Protein AF-A0A4Q7Y9Q1-F1 (afdb_monomer)

Structure (mmCIF, N/CA/C/O backbone):
data_AF-A0A4Q7Y9Q1-F1
#
_entry.id   AF-A0A4Q7Y9Q1-F1
#
loop_
_atom_site.group_PDB
_atom_site.id
_atom_site.type_symbol
_atom_site.label_atom_id
_atom_site.label_alt_id
_atom_site.label_comp_id
_atom_site.label_asym_id
_atom_site.label_entity_id
_atom_site.label_seq_id
_atom_site.pdbx_PDB_ins_code
_atom_site.Cartn_x
_atom_site.Cartn_y
_atom_site.Cartn_z
_atom_site.occupancy
_atom_site.B_iso_or_equiv
_atom_site.auth_seq_id
_atom_site.auth_comp_id
_atom_site.auth_asym_id
_atom_site.auth_atom_id
_atom_site.pdbx_PDB_model_num
ATOM 1 N N . MET A 1 1 ? 0.398 -12.067 5.851 1.00 51.22 1 MET A N 1
ATOM 2 C CA . MET A 1 1 ? 1.785 -11.599 6.058 1.00 51.22 1 MET A CA 1
ATOM 3 C C . MET A 1 1 ? 2.634 -11.773 4.803 1.00 51.22 1 MET A C 1
ATOM 5 O O . MET A 1 1 ? 2.994 -10.761 4.221 1.00 51.22 1 MET A O 1
ATOM 9 N N . GLY A 1 2 ? 2.863 -13.001 4.312 1.00 44.62 2 GLY A N 1
ATOM 10 C CA . GLY A 1 2 ? 3.734 -13.245 3.144 1.00 44.62 2 GLY A CA 1
ATOM 11 C C . GLY A 1 2 ? 3.391 -12.438 1.882 1.00 44.62 2 GLY A C 1
ATOM 12 O O . GLY A 1 2 ? 4.274 -11.833 1.290 1.00 44.62 2 GLY A O 1
ATOM 13 N N . ALA A 1 3 ? 2.107 -12.324 1.525 1.00 54.50 3 ALA A N 1
ATOM 14 C CA . ALA A 1 3 ? 1.684 -11.548 0.353 1.00 54.50 3 ALA A CA 1
ATOM 15 C C . ALA A 1 3 ? 1.990 -10.038 0.459 1.00 54.50 3 ALA A C 1
ATOM 17 O O . ALA A 1 3 ? 2.322 -9.412 -0.540 1.00 54.50 3 ALA A O 1
ATOM 18 N N . ILE A 1 4 ? 1.923 -9.451 1.661 1.00 60.97 4 ILE A N 1
ATOM 19 C CA . ILE A 1 4 ? 2.200 -8.020 1.879 1.00 60.97 4 ILE A CA 1
ATOM 20 C C . ILE A 1 4 ? 3.709 -7.756 1.785 1.00 60.97 4 ILE A C 1
ATOM 22 O O . ILE A 1 4 ? 4.117 -6.819 1.105 1.00 60.97 4 ILE A O 1
ATOM 26 N N . ALA A 1 5 ? 4.532 -8.620 2.390 1.00 61.31 5 ALA A N 1
ATOM 27 C CA . ALA A 1 5 ? 5.992 -8.518 2.320 1.00 61.31 5 ALA A CA 1
ATOM 28 C C . ALA A 1 5 ? 6.514 -8.683 0.881 1.00 61.31 5 ALA A C 1
ATOM 30 O O . ALA A 1 5 ? 7.324 -7.882 0.425 1.00 61.31 5 ALA A O 1
ATOM 31 N N . LEU A 1 6 ? 5.990 -9.666 0.138 1.00 59.50 6 LEU A N 1
ATOM 32 C CA . LEU A 1 6 ? 6.334 -9.895 -1.273 1.00 59.50 6 LEU A CA 1
ATOM 33 C C . LEU A 1 6 ? 5.894 -8.744 -2.187 1.00 59.50 6 LEU A C 1
ATOM 35 O O . LEU A 1 6 ? 6.572 -8.430 -3.166 1.00 59.50 6 LEU A O 1
ATOM 39 N N . THR A 1 7 ? 4.784 -8.086 -1.855 1.00 64.81 7 THR A N 1
ATOM 40 C CA . THR A 1 7 ? 4.333 -6.896 -2.581 1.00 64.81 7 THR A CA 1
ATOM 41 C C . THR A 1 7 ? 5.253 -5.709 -2.302 1.00 64.81 7 THR A C 1
ATOM 43 O O . THR A 1 7 ? 5.753 -5.086 -3.230 1.00 64.81 7 THR A O 1
ATOM 46 N N . GLY A 1 8 ? 5.519 -5.388 -1.032 1.00 67.69 8 GLY A N 1
ATOM 47 C CA . GLY A 1 8 ? 6.407 -4.270 -0.696 1.00 67.69 8 GLY A CA 1
ATOM 48 C C . GLY A 1 8 ? 7.803 -4.443 -1.306 1.00 67.69 8 GLY A C 1
ATOM 49 O O . GLY A 1 8 ? 8.371 -3.500 -1.846 1.00 67.69 8 GLY A O 1
ATOM 50 N N . ALA A 1 9 ? 8.290 -5.683 -1.343 1.00 72.81 9 ALA A N 1
ATOM 51 C CA . ALA A 1 9 ? 9.521 -6.071 -2.017 1.00 72.81 9 ALA A CA 1
ATOM 52 C C . ALA A 1 9 ? 9.538 -5.739 -3.513 1.00 72.81 9 ALA A C 1
ATOM 54 O O . ALA A 1 9 ? 10.505 -5.163 -4.012 1.00 72.81 9 ALA A O 1
ATOM 55 N N . SER A 1 10 ? 8.463 -6.069 -4.231 1.00 68.38 10 SER A N 1
ATOM 56 C CA . SER A 1 10 ? 8.373 -5.792 -5.668 1.00 68.38 10 SER A CA 1
ATOM 57 C C . SER A 1 10 ? 8.350 -4.288 -5.956 1.00 68.38 10 SER A C 1
ATOM 59 O O . SER A 1 10 ? 8.985 -3.851 -6.911 1.00 68.38 10 SER A O 1
ATOM 61 N N . TYR A 1 11 ? 7.729 -3.48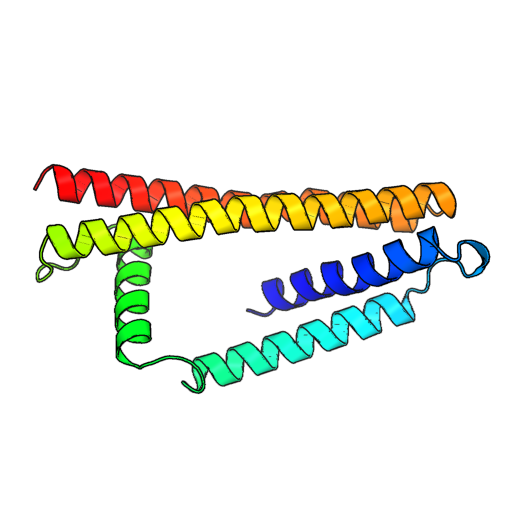4 -5.089 1.00 77.25 11 TYR A N 1
ATOM 62 C CA . TYR A 1 11 ? 7.770 -2.022 -5.188 1.00 77.25 11 TYR A CA 1
ATOM 63 C C . TYR A 1 11 ? 9.160 -1.431 -4.916 1.00 77.25 11 TYR A C 1
ATOM 65 O O . TYR A 1 11 ? 9.594 -0.550 -5.655 1.00 77.25 11 TYR A O 1
ATOM 73 N N . VAL A 1 12 ? 9.877 -1.913 -3.896 1.00 82.56 12 VAL A N 1
ATOM 74 C CA . VAL A 1 12 ? 11.217 -1.402 -3.546 1.00 82.56 12 VAL A CA 1
ATOM 75 C C . VAL A 1 12 ? 12.240 -1.720 -4.635 1.00 82.56 12 VAL A C 1
ATOM 77 O O . VAL A 1 12 ? 12.966 -0.824 -5.069 1.00 82.56 12 VAL A O 1
ATOM 80 N N . GLY A 1 13 ? 12.263 -2.968 -5.114 1.00 78.44 13 GLY A N 1
ATOM 81 C CA . GLY A 1 13 ? 13.159 -3.377 -6.196 1.00 78.44 13 GLY A CA 1
ATOM 82 C C . GLY A 1 13 ? 12.874 -2.626 -7.500 1.00 78.44 13 GLY A C 1
ATOM 83 O O . GLY A 1 13 ? 13.803 -2.132 -8.138 1.00 78.44 13 GLY A O 1
ATOM 84 N N . ALA A 1 14 ? 11.595 -2.480 -7.868 1.00 79.50 14 ALA A N 1
ATOM 85 C CA . ALA A 1 14 ? 11.198 -1.749 -9.071 1.00 79.50 14 ALA A CA 1
ATOM 86 C C . ALA A 1 14 ? 11.532 -0.253 -8.986 1.00 79.50 14 ALA A C 1
ATOM 88 O O . ALA A 1 14 ? 12.023 0.307 -9.959 1.00 79.50 14 ALA A O 1
ATOM 89 N N . TRP A 1 15 ? 11.328 0.387 -7.829 1.00 85.19 15 TRP A N 1
ATOM 90 C CA . TRP A 1 15 ? 11.656 1.801 -7.632 1.00 85.19 15 TRP A CA 1
ATOM 91 C C . TRP A 1 15 ? 13.145 2.091 -7.824 1.00 85.19 15 TRP A C 1
ATOM 93 O O . TRP A 1 15 ? 13.502 2.968 -8.608 1.00 85.19 15 TRP A O 1
ATOM 103 N N . GLN A 1 16 ? 14.020 1.351 -7.134 1.00 84.69 16 GLN A N 1
ATOM 104 C CA . GLN A 1 16 ? 15.465 1.584 -7.220 1.00 84.69 16 GLN A CA 1
ATOM 105 C C . GLN A 1 16 ? 15.985 1.385 -8.644 1.00 84.69 16 GLN A C 1
ATOM 107 O O . GLN A 1 16 ? 16.785 2.189 -9.125 1.00 84.69 16 GLN A O 1
ATOM 112 N N . GLN A 1 17 ? 15.492 0.356 -9.338 1.00 86.75 17 GLN A N 1
ATOM 113 C CA . GLN A 1 17 ? 15.891 0.105 -10.715 1.00 86.75 17 GLN A CA 1
ATOM 114 C C . GLN A 1 17 ? 15.301 1.131 -11.687 1.00 86.75 17 GLN A C 1
ATOM 116 O O . GLN A 1 17 ? 16.016 1.579 -12.575 1.00 86.75 17 GLN A O 1
ATOM 121 N N . ALA A 1 18 ? 14.051 1.567 -11.499 1.00 81.56 18 ALA A N 1
ATOM 122 C CA . ALA A 1 18 ? 13.453 2.621 -12.314 1.00 81.56 18 ALA A CA 1
ATOM 123 C C . ALA A 1 18 ? 14.232 3.936 -12.194 1.00 81.56 18 ALA A C 1
ATOM 125 O O . ALA A 1 18 ? 14.577 4.528 -13.211 1.00 81.56 18 ALA A O 1
ATOM 126 N N . VAL A 1 19 ? 14.581 4.360 -10.974 1.00 87.38 19 VAL A N 1
ATOM 127 C CA . VAL A 1 19 ? 15.414 5.555 -10.759 1.00 87.38 19 VAL A CA 1
ATOM 128 C C . VAL A 1 19 ? 16.772 5.397 -11.437 1.00 87.38 19 VAL A C 1
ATOM 130 O O . VAL A 1 19 ? 17.198 6.298 -12.154 1.00 87.38 19 VAL A O 1
ATOM 133 N N . ARG A 1 20 ? 17.434 4.247 -11.270 1.00 87.88 20 ARG A N 1
ATOM 134 C CA . ARG A 1 20 ? 18.732 3.998 -11.905 1.00 87.88 20 ARG A CA 1
ATOM 135 C C . ARG A 1 20 ? 18.646 4.038 -13.426 1.00 87.88 20 ARG A C 1
ATOM 137 O O . ARG A 1 20 ? 19.441 4.726 -14.042 1.00 87.88 20 ARG A O 1
ATOM 144 N N . SER A 1 21 ? 17.674 3.364 -14.032 1.00 83.56 21 SER A N 1
ATOM 145 C CA . SER A 1 21 ? 17.508 3.341 -15.490 1.00 83.56 21 SER A CA 1
ATOM 146 C C . SER A 1 21 ? 17.095 4.697 -16.076 1.00 83.56 21 SER A C 1
ATOM 148 O O . SER A 1 21 ? 17.321 4.934 -17.258 1.00 83.56 21 SER A O 1
ATOM 150 N N . LEU A 1 22 ? 16.516 5.594 -15.272 1.00 87.12 22 LEU A N 1
ATOM 151 C CA . LEU A 1 22 ? 16.256 6.981 -15.671 1.00 87.12 22 LEU A CA 1
ATOM 152 C C . LEU A 1 22 ? 17.510 7.870 -15.589 1.00 87.12 22 LEU A C 1
ATOM 154 O O . LEU A 1 22 ? 17.605 8.836 -16.340 1.00 87.12 22 LEU A O 1
ATOM 158 N N . LEU A 1 23 ? 18.450 7.565 -14.688 1.00 89.94 23 LEU A N 1
ATOM 159 C CA . LEU A 1 23 ? 19.701 8.316 -14.516 1.00 89.94 23 LEU A CA 1
ATOM 160 C C . LEU A 1 23 ? 20.841 7.795 -15.407 1.00 89.94 23 LEU A C 1
ATOM 162 O O . LEU A 1 23 ? 21.651 8.582 -15.881 1.00 89.94 23 LEU A O 1
ATOM 166 N N . GLU A 1 24 ? 20.891 6.481 -15.625 1.00 90.00 24 GLU A N 1
ATOM 167 C CA . GLU A 1 24 ? 21.959 5.742 -16.312 1.00 90.00 24 GLU A CA 1
ATOM 168 C C . GLU A 1 24 ? 21.347 4.797 -17.369 1.00 90.00 24 GLU A C 1
ATOM 170 O O . GLU A 1 24 ? 21.367 3.568 -17.211 1.00 90.00 24 GLU A O 1
ATOM 175 N N . PRO A 1 25 ? 20.739 5.339 -18.441 1.00 82.62 25 PRO A N 1
ATOM 176 C CA . PRO A 1 25 ? 19.972 4.547 -19.401 1.00 82.62 25 PRO A CA 1
ATOM 177 C C . PRO A 1 25 ? 20.822 3.515 -20.155 1.00 82.62 25 PRO A C 1
ATOM 179 O O . PRO A 1 25 ? 20.313 2.444 -20.488 1.00 82.62 25 PRO A O 1
ATOM 182 N N . GLU A 1 26 ? 22.120 3.766 -20.369 1.00 86.19 26 GLU A N 1
ATOM 183 C CA . GLU A 1 26 ? 23.018 2.814 -21.038 1.00 86.19 26 GLU A CA 1
ATOM 184 C C . GLU A 1 26 ? 23.199 1.471 -20.307 1.00 86.19 26 GLU A C 1
ATOM 186 O O . GLU A 1 26 ? 23.590 0.486 -20.934 1.00 86.19 26 GLU A O 1
ATOM 191 N N . GLN A 1 27 ? 22.911 1.393 -19.004 1.00 82.62 27 GLN A N 1
ATOM 192 C CA . GLN A 1 27 ? 23.089 0.158 -18.229 1.00 82.62 27 GLN A CA 1
ATOM 193 C C . GLN A 1 27 ? 21.907 -0.817 -18.332 1.00 82.62 27 GLN A C 1
ATOM 195 O O . GLN A 1 27 ? 22.026 -1.973 -17.918 1.00 82.62 27 GLN A O 1
ATOM 200 N N . GLY A 1 28 ? 20.775 -0.382 -18.891 1.00 84.31 28 GLY A N 1
ATOM 201 C CA . GLY A 1 28 ? 19.593 -1.223 -19.071 1.00 84.31 28 GLY A CA 1
ATOM 202 C C . GLY A 1 28 ? 18.877 -1.612 -17.769 1.00 84.31 28 GLY A C 1
ATOM 203 O O . GLY A 1 28 ? 19.096 -1.045 -16.693 1.00 84.31 28 GLY A O 1
ATOM 204 N N . TRP A 1 29 ? 17.969 -2.588 -17.871 1.00 88.56 29 TRP A N 1
ATOM 205 C CA . TRP A 1 29 ? 17.206 -3.113 -16.736 1.00 88.56 29 TRP A CA 1
ATOM 206 C C . TRP A 1 29 ? 17.854 -4.372 -16.150 1.00 88.56 29 TRP A C 1
ATOM 208 O O . TRP A 1 29 ? 18.011 -5.384 -16.833 1.00 88.56 29 TRP A O 1
ATOM 218 N N . ASN A 1 30 ? 18.193 -4.345 -14.859 1.00 89.25 30 ASN A N 1
ATOM 219 C CA . ASN A 1 30 ? 18.850 -5.460 -14.181 1.00 89.25 30 ASN A CA 1
ATOM 220 C C . ASN A 1 30 ? 17.876 -6.230 -13.272 1.00 89.25 30 ASN A C 1
ATOM 222 O O . ASN A 1 30 ? 17.677 -5.896 -12.102 1.00 89.25 30 ASN A O 1
ATOM 226 N N . TRP A 1 31 ? 17.286 -7.299 -13.811 1.00 85.88 31 TRP A N 1
ATOM 227 C CA . TRP A 1 31 ? 16.366 -8.178 -13.078 1.00 85.88 31 TRP A CA 1
ATOM 228 C C . TRP A 1 31 ? 16.969 -8.812 -11.812 1.00 85.88 31 TRP A C 1
ATOM 230 O O . TRP A 1 31 ? 16.289 -8.799 -10.782 1.00 85.88 31 TRP A O 1
ATOM 240 N N . PRO A 1 32 ? 18.220 -9.322 -11.823 1.00 87.25 32 PRO A N 1
ATOM 241 C CA . PRO A 1 32 ? 18.869 -9.794 -10.602 1.00 87.25 32 PRO A CA 1
ATOM 242 C C . PRO A 1 32 ? 18.900 -8.758 -9.474 1.00 87.25 32 PRO A C 1
ATOM 244 O O . PRO A 1 32 ? 18.615 -9.108 -8.332 1.00 87.25 32 PRO A O 1
ATOM 247 N N . LEU A 1 33 ? 19.186 -7.486 -9.775 1.00 82.50 33 LEU A N 1
ATOM 248 C CA . LEU A 1 33 ? 19.181 -6.423 -8.765 1.00 82.50 33 LEU A CA 1
ATOM 249 C C . LEU A 1 33 ? 17.775 -6.137 -8.234 1.00 82.50 33 LEU A C 1
ATOM 251 O O . LEU A 1 33 ? 17.601 -6.033 -7.022 1.00 82.50 33 LEU A O 1
ATOM 255 N N . VAL A 1 34 ? 16.765 -6.081 -9.106 1.00 82.56 34 VAL A N 1
ATOM 256 C CA . VAL A 1 34 ? 15.357 -5.921 -8.693 1.00 82.56 34 VAL A CA 1
ATOM 257 C C . VAL A 1 34 ? 14.949 -7.023 -7.711 1.00 82.56 34 VAL A C 1
ATOM 259 O O . VAL A 1 34 ? 14.348 -6.741 -6.673 1.00 82.56 34 VAL A O 1
ATOM 262 N N . LEU A 1 35 ? 15.311 -8.274 -8.009 1.00 81.88 35 LEU A N 1
ATOM 263 C CA . LEU A 1 35 ? 15.026 -9.422 -7.149 1.00 81.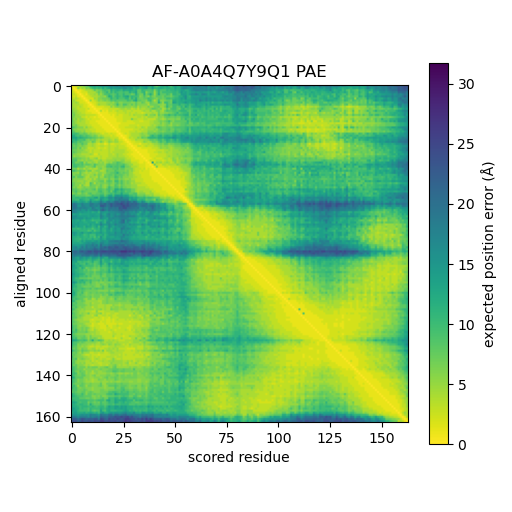88 35 LEU A CA 1
ATOM 264 C C . LEU A 1 35 ? 15.841 -9.404 -5.855 1.00 81.88 35 LEU A C 1
ATOM 266 O O . LEU A 1 35 ? 15.308 -9.776 -4.814 1.00 81.88 35 LEU A O 1
ATOM 270 N N . LEU A 1 36 ? 17.099 -8.963 -5.893 1.00 81.25 36 LEU A N 1
ATOM 271 C CA . LEU A 1 36 ? 17.953 -8.863 -4.710 1.00 81.25 36 LEU A CA 1
ATOM 272 C C . LEU A 1 36 ? 17.425 -7.810 -3.732 1.00 81.25 36 LEU A C 1
ATOM 274 O O . LEU A 1 36 ? 17.239 -8.106 -2.553 1.00 81.25 36 LEU A O 1
ATOM 278 N N . TYR A 1 37 ? 17.147 -6.598 -4.216 1.00 77.19 37 TYR A N 1
ATOM 279 C CA . TYR A 1 37 ? 16.629 -5.514 -3.382 1.00 77.19 37 TYR A CA 1
ATOM 280 C C . TYR A 1 37 ? 15.212 -5.804 -2.892 1.00 77.19 37 TYR A C 1
ATOM 282 O O . TYR A 1 37 ? 14.914 -5.609 -1.712 1.00 77.19 37 TYR A O 1
ATOM 290 N N . GLY A 1 38 ? 14.357 -6.348 -3.763 1.00 74.12 38 GLY A N 1
ATOM 291 C CA . GLY A 1 38 ? 13.033 -6.802 -3.360 1.00 74.12 38 GLY A CA 1
ATOM 292 C C . GLY A 1 38 ? 13.107 -7.929 -2.330 1.00 74.12 38 GLY A C 1
ATOM 293 O O . GLY A 1 38 ? 12.508 -7.833 -1.261 1.00 74.12 38 GLY A O 1
ATOM 294 N N . GLY A 1 39 ? 13.893 -8.969 -2.591 1.00 70.00 39 GLY A N 1
ATOM 295 C CA . GLY A 1 39 ? 14.099 -10.087 -1.672 1.00 70.00 39 GLY A CA 1
ATOM 296 C C . GLY A 1 39 ? 14.641 -9.641 -0.314 1.00 70.00 39 GLY A C 1
ATOM 297 O O . GLY A 1 39 ? 14.102 -10.041 0.717 1.00 70.00 39 GLY A O 1
ATOM 298 N N . GLY A 1 40 ? 15.636 -8.749 -0.299 1.00 72.25 40 GLY A N 1
ATOM 299 C CA . GLY A 1 40 ? 16.182 -8.161 0.926 1.00 72.25 40 GLY A CA 1
ATOM 300 C C . GLY A 1 40 ? 15.123 -7.417 1.744 1.00 72.25 40 GLY A C 1
ATOM 301 O O . GLY A 1 40 ? 15.018 -7.627 2.952 1.00 72.25 40 GLY A O 1
ATOM 302 N N . TYR A 1 41 ? 14.271 -6.623 1.090 1.00 75.88 41 TYR A N 1
ATOM 303 C CA . TYR A 1 41 ? 13.148 -5.962 1.756 1.00 75.88 41 TYR A CA 1
ATOM 304 C C . TYR A 1 41 ? 12.105 -6.959 2.284 1.00 75.88 41 TYR A C 1
ATOM 306 O O . TYR A 1 41 ? 11.622 -6.800 3.406 1.00 75.88 41 TYR A O 1
ATOM 314 N N . ALA A 1 42 ? 11.771 -8.009 1.522 1.00 72.19 42 ALA A N 1
ATOM 315 C CA . ALA A 1 42 ? 10.845 -9.049 1.976 1.00 72.19 42 ALA A CA 1
ATOM 316 C C . ALA A 1 42 ? 11.347 -9.710 3.266 1.00 72.19 42 ALA A C 1
ATOM 318 O O . ALA A 1 42 ? 10.579 -9.864 4.216 1.00 72.19 42 ALA A O 1
ATOM 319 N N . VAL A 1 43 ? 12.637 -10.062 3.312 1.00 72.94 43 VAL A N 1
ATOM 320 C CA . VAL A 1 43 ? 13.278 -10.641 4.499 1.00 72.94 43 VAL A CA 1
ATOM 321 C C . VAL A 1 43 ? 13.237 -9.656 5.667 1.00 72.94 43 VAL A C 1
ATOM 323 O O . VAL A 1 43 ? 12.807 -10.035 6.754 1.00 72.94 43 VAL A O 1
ATOM 326 N N . ALA A 1 44 ? 13.597 -8.389 5.444 1.00 73.94 44 ALA A N 1
ATOM 327 C CA . ALA A 1 44 ? 13.548 -7.357 6.479 1.00 73.94 44 ALA A CA 1
ATOM 328 C C . ALA A 1 44 ? 12.133 -7.177 7.056 1.00 73.94 44 ALA A C 1
ATOM 330 O O . ALA A 1 44 ? 11.973 -7.113 8.271 1.00 73.94 44 ALA A O 1
ATOM 331 N N . MET A 1 45 ? 11.096 -7.171 6.212 1.00 74.25 45 MET A N 1
ATOM 332 C CA . MET A 1 45 ? 9.704 -7.093 6.663 1.00 74.25 45 MET A CA 1
ATOM 333 C C . MET A 1 45 ? 9.264 -8.334 7.434 1.00 74.25 45 MET A C 1
ATOM 335 O O . MET A 1 45 ? 8.581 -8.206 8.444 1.00 74.25 45 MET A O 1
ATOM 339 N N . VAL A 1 46 ? 9.655 -9.535 7.001 1.00 76.62 46 VAL A N 1
ATOM 340 C CA . VAL A 1 46 ? 9.361 -10.764 7.754 1.00 76.62 46 VAL A CA 1
ATOM 341 C C . VAL A 1 46 ? 10.004 -10.712 9.141 1.00 76.62 46 VAL A C 1
ATOM 343 O O . VAL A 1 46 ? 9.320 -10.985 10.124 1.00 76.62 46 VAL A O 1
ATOM 346 N N . LEU A 1 47 ? 11.275 -10.310 9.236 1.00 75.50 47 LEU A N 1
ATOM 347 C CA . LEU A 1 47 ? 11.971 -10.150 10.515 1.00 75.50 47 LEU A CA 1
ATOM 348 C C . LEU A 1 47 ? 11.324 -9.068 11.384 1.00 75.50 47 LEU A C 1
ATOM 350 O O . LEU A 1 47 ? 11.113 -9.292 12.574 1.00 75.50 47 LEU A O 1
ATOM 354 N N . PHE A 1 48 ? 10.945 -7.937 10.786 1.00 77.69 48 PHE A N 1
ATOM 355 C CA . PHE A 1 48 ? 10.232 -6.865 11.473 1.00 77.69 48 PHE A CA 1
ATOM 356 C C . PHE A 1 48 ? 8.909 -7.361 12.067 1.00 77.69 48 PHE A C 1
ATOM 358 O O . PHE A 1 48 ? 8.676 -7.180 13.256 1.00 77.69 48 PHE A O 1
ATOM 365 N N . PHE A 1 49 ? 8.082 -8.071 11.292 1.00 73.81 49 PHE A N 1
ATOM 366 C CA . PHE A 1 49 ? 6.819 -8.631 11.786 1.00 73.81 49 PHE A CA 1
ATOM 367 C C . PHE A 1 49 ? 7.017 -9.700 12.868 1.00 73.81 49 PHE A C 1
ATOM 369 O O . PHE A 1 49 ? 6.171 -9.839 13.752 1.00 73.81 49 PHE A O 1
ATOM 376 N N . ILE A 1 50 ? 8.102 -10.478 12.807 1.00 75.38 50 ILE A N 1
ATOM 377 C CA . ILE A 1 50 ? 8.451 -11.433 13.869 1.00 75.38 50 ILE A CA 1
ATOM 378 C C . ILE A 1 50 ? 8.790 -10.681 15.158 1.00 75.38 50 ILE A C 1
ATOM 380 O O . ILE A 1 50 ? 8.290 -11.052 16.217 1.00 75.38 50 ILE A O 1
ATOM 384 N N . ALA A 1 51 ? 9.586 -9.616 15.068 1.00 73.75 51 ALA A N 1
ATOM 385 C CA . ALA A 1 51 ? 9.965 -8.796 16.213 1.00 73.75 51 ALA A CA 1
ATOM 386 C C . ALA A 1 51 ? 8.774 -8.002 16.791 1.00 73.75 51 ALA A C 1
ATOM 388 O O . ALA A 1 51 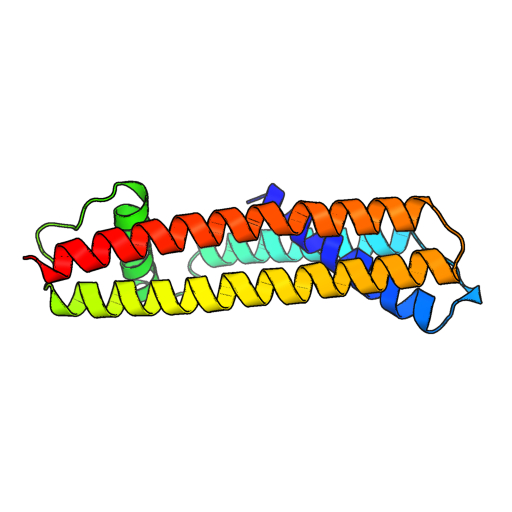? 8.595 -7.976 18.005 1.00 73.75 51 ALA A O 1
ATOM 389 N N . GLU A 1 52 ? 7.896 -7.453 15.944 1.00 73.88 52 GLU A N 1
ATOM 390 C CA . GLU A 1 52 ? 6.621 -6.843 16.358 1.00 73.88 52 GLU A CA 1
ATOM 391 C C . GLU A 1 52 ? 5.760 -7.859 17.121 1.00 73.88 52 GLU A C 1
ATOM 393 O O . GLU A 1 52 ? 5.300 -7.591 18.227 1.00 73.88 52 GLU A O 1
ATOM 398 N N . ARG A 1 53 ? 5.610 -9.080 16.588 1.00 69.19 53 ARG A N 1
ATOM 399 C CA . ARG A 1 53 ? 4.857 -10.153 17.255 1.00 69.19 53 ARG A CA 1
ATOM 400 C C . ARG A 1 53 ? 5.500 -10.612 18.566 1.00 69.19 53 ARG A C 1
ATOM 402 O O . ARG A 1 53 ? 4.791 -11.113 19.434 1.00 69.19 53 ARG A O 1
ATOM 409 N N . ALA A 1 54 ? 6.815 -10.473 18.698 1.00 74.94 54 ALA A N 1
ATOM 410 C CA . ALA A 1 54 ? 7.547 -10.759 19.926 1.00 74.94 54 ALA A CA 1
ATOM 411 C C . ALA A 1 54 ? 7.456 -9.621 20.962 1.00 74.94 54 ALA A C 1
ATOM 413 O O . ALA A 1 54 ? 8.060 -9.741 22.024 1.00 74.94 54 ALA A O 1
ATOM 414 N N . GLY A 1 55 ? 6.727 -8.536 20.668 1.00 67.94 55 GLY A N 1
ATOM 415 C CA . GLY A 1 55 ? 6.533 -7.409 21.582 1.00 67.94 55 GLY A CA 1
ATOM 416 C C . GLY A 1 55 ? 7.742 -6.480 21.688 1.00 67.94 55 GLY A C 1
ATOM 417 O O . GLY A 1 55 ? 7.851 -5.729 22.646 1.00 67.94 55 GLY A O 1
ATOM 418 N N . TRP A 1 56 ? 8.673 -6.510 20.728 1.00 74.25 56 TRP A N 1
ATOM 419 C CA . TRP A 1 56 ? 9.906 -5.714 20.814 1.00 74.25 56 TRP A CA 1
ATOM 420 C C . TRP A 1 56 ? 9.703 -4.202 20.632 1.00 74.25 56 TRP A C 1
ATOM 422 O O . TRP A 1 56 ? 10.625 -3.439 20.914 1.00 74.25 56 TRP A O 1
ATOM 432 N N . PHE A 1 57 ? 8.541 -3.766 20.130 1.00 65.75 57 PHE A N 1
ATOM 433 C CA . PHE A 1 57 ? 8.326 -2.384 19.676 1.00 65.75 57 PHE A CA 1
ATOM 434 C C . PHE A 1 57 ? 7.035 -1.716 20.170 1.00 65.75 57 PHE A C 1
ATOM 436 O O . PHE A 1 57 ? 6.837 -0.542 19.868 1.00 65.75 57 PHE A O 1
ATOM 443 N N . GLU A 1 58 ? 6.149 -2.417 20.880 1.00 59.09 58 GLU A N 1
ATOM 444 C CA . GLU A 1 58 ? 4.878 -1.846 21.349 1.00 59.09 58 GLU A CA 1
ATOM 445 C C . GLU A 1 58 ? 4.801 -1.880 22.875 1.00 59.09 58 GLU A C 1
ATOM 447 O O . GLU A 1 58 ? 5.070 -2.914 23.484 1.00 59.09 58 GLU A O 1
ATOM 452 N N . ASP A 1 59 ? 4.379 -0.763 23.473 1.00 67.19 59 ASP A N 1
ATOM 453 C CA . ASP A 1 59 ? 3.841 -0.761 24.833 1.00 67.19 59 ASP A CA 1
ATOM 454 C C . ASP A 1 59 ? 2.618 -1.692 24.864 1.00 67.19 59 ASP A C 1
ATOM 456 O O . ASP A 1 59 ? 1.713 -1.572 24.025 1.00 67.19 59 ASP A O 1
ATOM 460 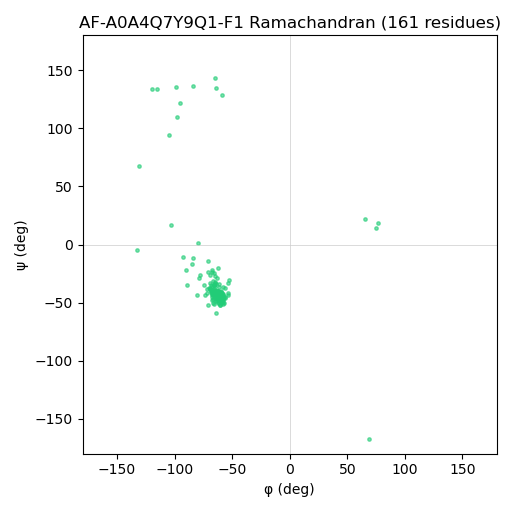N N . GLU A 1 60 ? 2.585 -2.634 25.813 1.00 66.50 60 GLU A N 1
ATOM 461 C CA . GLU A 1 60 ? 1.548 -3.678 25.903 1.00 66.50 60 GLU A CA 1
ATOM 462 C C . GLU A 1 60 ? 0.124 -3.086 25.902 1.00 66.50 60 GLU A C 1
ATOM 464 O O . GLU A 1 60 ? -0.799 -3.649 25.301 1.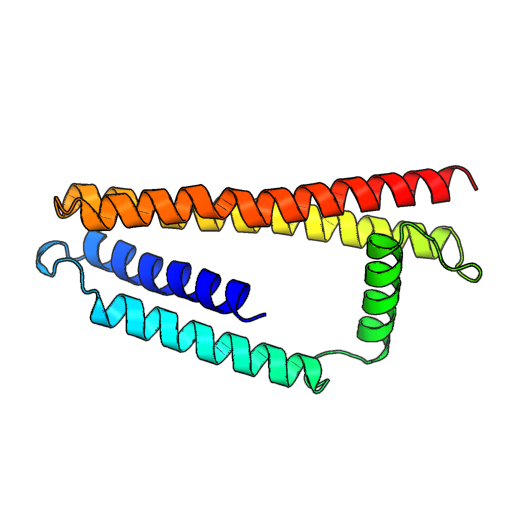00 66.50 60 GLU A O 1
ATOM 469 N N . ASP A 1 61 ? -0.033 -1.896 26.484 1.00 66.69 61 ASP A N 1
ATOM 470 C CA . ASP A 1 61 ? -1.292 -1.157 26.558 1.00 66.69 61 ASP A CA 1
ATOM 471 C C . ASP A 1 61 ? -1.790 -0.668 25.185 1.00 66.69 61 ASP A C 1
ATOM 473 O O . ASP A 1 61 ? -2.988 -0.743 24.878 1.00 66.69 61 ASP A O 1
ATOM 477 N N . GLU A 1 62 ? -0.894 -0.217 24.302 1.00 69.00 62 GLU A N 1
ATOM 478 C CA . GLU A 1 62 ? -1.268 0.199 22.947 1.00 69.00 62 GLU A CA 1
ATOM 479 C C . GLU A 1 62 ? -1.583 -0.998 22.044 1.00 69.00 62 GLU A C 1
ATOM 481 O O . GLU A 1 62 ? -2.464 -0.919 21.176 1.00 69.00 62 GLU A O 1
ATOM 486 N N . ALA A 1 63 ? -0.871 -2.112 22.228 1.00 69.00 63 ALA A N 1
ATOM 487 C CA . ALA A 1 63 ? -1.122 -3.357 21.508 1.00 69.00 63 ALA A CA 1
ATOM 488 C C . ALA A 1 63 ? -2.513 -3.914 21.857 1.00 69.00 63 ALA A C 1
ATOM 490 O O . ALA A 1 63 ? -3.310 -4.244 20.967 1.00 69.00 63 ALA A O 1
ATOM 491 N N . ALA A 1 64 ? -2.853 -3.934 23.150 1.00 70.88 64 ALA A N 1
ATOM 492 C CA . ALA A 1 64 ? -4.163 -4.345 23.641 1.00 70.88 64 ALA A CA 1
ATOM 493 C C . ALA A 1 64 ? -5.284 -3.433 23.113 1.00 70.88 64 ALA A C 1
ATOM 495 O O . ALA A 1 64 ? -6.294 -3.922 22.592 1.00 70.88 64 ALA A O 1
ATOM 496 N N . ALA A 1 65 ? -5.096 -2.109 23.155 1.00 71.69 65 ALA A N 1
ATOM 497 C CA . ALA A 1 65 ? -6.073 -1.156 22.629 1.00 71.69 65 ALA A CA 1
ATOM 498 C C . ALA A 1 65 ? -6.317 -1.346 21.119 1.00 71.69 65 ALA A C 1
ATOM 500 O O . ALA A 1 65 ? -7.470 -1.372 20.670 1.00 71.69 65 ALA A O 1
ATOM 501 N N . ARG A 1 66 ? -5.257 -1.562 20.327 1.00 75.31 66 ARG A N 1
ATOM 502 C CA . ARG A 1 66 ? -5.362 -1.852 18.886 1.00 75.31 66 ARG A CA 1
ATOM 503 C C . ARG A 1 66 ? -6.050 -3.183 18.601 1.00 75.31 66 ARG A C 1
ATOM 505 O O . ARG A 1 66 ? -6.827 -3.272 17.646 1.00 75.31 66 ARG A O 1
ATOM 512 N N . ALA A 1 67 ? -5.799 -4.213 19.406 1.00 77.75 67 ALA A N 1
ATOM 513 C CA . ALA A 1 67 ? -6.455 -5.510 19.265 1.00 77.75 67 ALA A CA 1
ATOM 514 C C . ALA A 1 67 ? -7.973 -5.401 19.479 1.00 77.75 67 ALA A C 1
ATOM 516 O O . ALA A 1 67 ? -8.750 -5.974 18.709 1.00 77.75 67 ALA A O 1
ATOM 517 N N . ILE A 1 68 ? -8.396 -4.604 20.463 1.00 79.81 68 ILE A N 1
ATOM 518 C CA . ILE A 1 68 ? -9.809 -4.335 20.751 1.00 79.81 68 ILE A CA 1
ATOM 519 C C . ILE A 1 68 ? -10.479 -3.609 19.571 1.00 79.81 68 ILE A C 1
ATOM 521 O O . ILE A 1 68 ? -11.539 -4.039 19.111 1.00 79.81 68 ILE A O 1
ATOM 525 N N . VAL A 1 69 ? -9.842 -2.573 19.010 1.00 78.94 69 VAL A N 1
ATOM 526 C CA . VAL A 1 69 ? -10.360 -1.854 17.827 1.00 78.94 69 VAL A CA 1
ATOM 527 C C . VAL A 1 69 ? -10.420 -2.763 16.595 1.00 78.94 69 VAL A C 1
ATOM 529 O O . VAL A 1 69 ? -11.426 -2.778 15.885 1.00 78.94 69 VAL A O 1
ATOM 532 N N . ARG A 1 70 ? -9.390 -3.586 16.348 1.00 80.75 70 ARG A N 1
ATOM 533 C CA . ARG A 1 70 ? -9.403 -4.563 15.241 1.00 80.75 70 ARG A CA 1
ATOM 534 C C . ARG A 1 70 ? -10.539 -5.564 15.379 1.00 80.75 70 ARG A C 1
ATOM 536 O O . ARG A 1 70 ? -11.177 -5.878 14.375 1.00 80.75 70 ARG A O 1
ATOM 543 N N . ARG A 1 71 ? -10.784 -6.070 16.590 1.00 82.12 71 ARG A N 1
ATOM 544 C CA . ARG A 1 71 ? -11.886 -6.997 16.852 1.00 82.12 71 ARG A CA 1
ATOM 545 C C . ARG A 1 71 ? -13.224 -6.329 16.551 1.00 82.12 71 ARG A C 1
ATOM 547 O O . ARG A 1 71 ? -13.987 -6.901 15.783 1.00 82.12 71 ARG A O 1
ATOM 554 N N . ALA A 1 72 ? -13.442 -5.108 17.037 1.00 81.00 72 ALA A N 1
ATOM 555 C CA . ALA A 1 72 ? -14.662 -4.348 16.768 1.00 81.00 72 ALA A CA 1
ATOM 556 C C . ALA A 1 72 ? -14.886 -4.098 15.264 1.00 81.00 72 ALA A C 1
ATOM 558 O O . ALA A 1 72 ? -15.988 -4.287 14.761 1.00 81.00 72 ALA A O 1
ATOM 559 N N . LEU A 1 73 ? -13.838 -3.768 14.501 1.00 80.12 73 LEU A N 1
ATOM 560 C CA . LEU A 1 73 ? -13.921 -3.613 13.038 1.00 80.12 73 LEU A CA 1
ATOM 561 C C . LEU A 1 73 ? -14.148 -4.932 12.281 1.00 80.12 73 LEU A C 1
ATOM 563 O O . LEU A 1 73 ? -14.636 -4.931 11.143 1.00 80.12 73 LEU A O 1
ATOM 567 N N . ALA A 1 74 ? -13.729 -6.056 12.862 1.00 81.88 74 ALA A N 1
ATOM 568 C CA . ALA A 1 74 ? -13.913 -7.375 12.275 1.00 81.88 74 ALA A CA 1
ATOM 569 C C . ALA A 1 74 ? -15.328 -7.910 12.520 1.00 81.88 74 ALA A C 1
ATOM 571 O O . ALA A 1 74 ? -15.925 -8.447 11.588 1.00 81.88 74 ALA A O 1
ATOM 572 N N . THR A 1 75 ? -15.849 -7.750 13.738 1.00 81.81 75 THR A N 1
ATOM 573 C CA . THR A 1 75 ? -17.165 -8.258 14.153 1.00 81.81 75 THR A CA 1
ATOM 574 C C . THR A 1 75 ? -18.299 -7.264 13.914 1.00 81.81 75 THR A C 1
ATOM 576 O O . THR A 1 75 ? -19.444 -7.676 13.789 1.00 81.81 75 THR A O 1
ATOM 579 N N . GLY A 1 76 ? -17.999 -5.967 13.814 1.00 77.56 76 GLY A N 1
ATOM 580 C CA . GLY A 1 76 ? -19.012 -4.910 13.755 1.00 77.56 76 GLY A CA 1
ATOM 581 C C . GLY A 1 76 ? -19.678 -4.629 15.108 1.00 77.56 76 GLY A C 1
ATOM 582 O O . GLY A 1 76 ? -20.715 -3.966 15.147 1.00 77.56 76 GLY A O 1
ATOM 583 N N . GLU A 1 77 ? -19.096 -5.124 16.202 1.00 80.38 77 GLU A N 1
ATOM 584 C CA . GLU A 1 77 ? -19.636 -5.014 17.558 1.00 80.38 77 GLU A CA 1
ATOM 585 C C . GLU A 1 77 ? -18.724 -4.163 18.445 1.00 80.38 77 GLU A C 1
ATOM 587 O O . GLU A 1 77 ? -17.504 -4.344 18.468 1.00 80.38 77 GLU A O 1
ATOM 592 N N . LEU A 1 78 ? -19.329 -3.243 19.196 1.00 77.94 78 LEU A N 1
ATOM 593 C CA . LEU A 1 78 ? -18.648 -2.472 20.233 1.00 77.94 78 LEU A CA 1
ATOM 594 C C . LEU A 1 78 ? -18.626 -3.303 21.524 1.00 77.94 78 LEU A C 1
ATOM 596 O O . LEU A 1 78 ? -19.651 -3.894 21.869 1.00 77.94 78 LEU A O 1
ATOM 600 N N . PRO A 1 79 ? -17.502 -3.370 22.253 1.00 72.44 79 PRO A N 1
ATOM 601 C CA . PRO A 1 79 ? -17.486 -4.054 23.534 1.00 72.44 79 PRO A CA 1
ATOM 602 C C . PRO A 1 79 ? -18.384 -3.331 24.550 1.00 72.44 79 PRO A C 1
ATOM 604 O O . PRO A 1 79 ? -18.426 -2.097 24.556 1.00 72.44 79 PRO A O 1
ATOM 607 N N . PRO A 1 80 ? -19.070 -4.095 25.416 1.00 67.38 80 PRO A N 1
ATOM 608 C CA . PRO A 1 80 ? -20.127 -3.583 26.289 1.00 67.38 80 PRO A CA 1
ATOM 609 C C . PRO A 1 80 ? -19.631 -2.594 27.355 1.00 67.38 80 PRO A C 1
ATOM 611 O O . PRO A 1 80 ? -20.393 -1.734 27.784 1.00 67.38 80 PRO A O 1
ATOM 614 N N . ASP A 1 81 ? -18.351 -2.662 27.733 1.00 67.88 81 ASP A N 1
ATOM 615 C CA . ASP A 1 81 ? -17.821 -1.966 28.916 1.00 67.88 81 ASP A CA 1
ATOM 616 C C . ASP A 1 81 ? -17.009 -0.696 28.583 1.00 67.88 81 ASP A C 1
ATOM 618 O O . ASP A 1 81 ? -16.224 -0.204 29.394 1.00 67.88 81 ASP A O 1
ATOM 622 N N . GLY A 1 82 ? -17.137 -0.161 27.364 1.00 67.12 82 GLY A N 1
ATOM 623 C CA . GLY A 1 82 ? -16.368 1.003 26.916 1.00 67.12 82 GLY A CA 1
ATOM 624 C C . GLY A 1 82 ? -17.134 2.320 27.013 1.00 67.12 82 GLY A C 1
ATOM 625 O O . GLY A 1 82 ? -18.267 2.413 26.549 1.00 67.12 82 GLY A O 1
ATOM 626 N N . SER A 1 83 ? -16.496 3.384 27.518 1.00 80.00 83 SER A N 1
ATOM 627 C CA . SER A 1 83 ? -17.112 4.717 27.480 1.00 80.00 83 SER A CA 1
ATOM 628 C C . SER A 1 83 ? -17.296 5.194 26.023 1.00 80.00 83 SER A C 1
ATOM 630 O O . SER A 1 83 ? -16.358 5.087 25.220 1.00 80.00 83 SER A O 1
ATOM 632 N N . PRO A 1 84 ? -18.467 5.754 25.651 1.00 80.00 84 PRO A N 1
ATOM 633 C CA . PRO A 1 84 ? -18.719 6.228 24.286 1.00 80.00 84 PRO A CA 1
ATOM 634 C C . PRO A 1 84 ? -17.689 7.259 23.804 1.00 80.00 84 PRO A C 1
ATOM 636 O O . PRO A 1 84 ? -17.255 7.225 22.654 1.00 80.00 84 PRO A O 1
ATOM 639 N N . ALA A 1 85 ? -17.236 8.146 24.697 1.00 81.56 85 ALA A N 1
ATOM 640 C CA . ALA A 1 85 ? -16.231 9.162 24.385 1.00 81.56 85 ALA A CA 1
ATOM 641 C C . ALA A 1 85 ? -14.861 8.553 24.031 1.00 81.56 85 ALA A C 1
ATOM 643 O O . ALA A 1 85 ? -14.244 8.968 23.049 1.00 81.56 85 ALA A O 1
ATOM 644 N N . ALA A 1 86 ? -14.406 7.535 24.773 1.00 80.81 86 ALA A N 1
ATOM 645 C CA . ALA A 1 86 ? -13.152 6.845 24.467 1.00 80.81 86 ALA A CA 1
ATOM 646 C C . ALA A 1 86 ? -13.234 6.080 23.137 1.00 80.81 86 ALA A C 1
ATOM 648 O O . ALA A 1 86 ? -12.259 6.031 22.386 1.00 80.81 86 ALA A O 1
ATOM 649 N N . TRP A 1 87 ? -14.403 5.519 22.816 1.00 82.19 87 TRP A N 1
ATOM 650 C CA . TRP A 1 87 ? -14.634 4.841 21.542 1.00 82.19 87 TRP A CA 1
ATOM 651 C C . TRP A 1 87 ? -14.649 5.786 20.346 1.00 82.19 87 TRP A C 1
ATOM 653 O O . TRP A 1 87 ? -14.037 5.455 19.330 1.00 82.19 87 TRP A O 1
ATOM 663 N N . ARG A 1 88 ? -15.263 6.971 20.466 1.00 83.88 88 ARG A N 1
ATOM 664 C CA . ARG A 1 88 ? -15.188 7.994 19.409 1.00 83.88 88 ARG A CA 1
ATOM 665 C C . ARG A 1 88 ? -13.746 8.386 19.120 1.00 83.88 88 ARG A C 1
ATOM 667 O O . ARG A 1 88 ? -13.326 8.274 17.976 1.00 83.88 88 ARG A O 1
ATOM 674 N N . ALA A 1 89 ? -12.969 8.726 20.150 1.00 84.00 89 ALA A N 1
ATOM 675 C CA . ALA A 1 89 ? -11.570 9.120 19.978 1.00 84.00 89 ALA A CA 1
ATOM 676 C C . ALA A 1 89 ? -10.732 8.029 19.280 1.00 84.00 89 ALA A C 1
ATOM 678 O O . ALA A 1 89 ? -9.964 8.315 18.363 1.00 84.00 89 ALA A O 1
ATOM 679 N N . ARG A 1 90 ? -10.916 6.755 19.661 1.00 82.50 90 ARG A N 1
ATOM 680 C CA . ARG A 1 90 ? -10.217 5.617 19.037 1.00 82.50 90 ARG A CA 1
ATOM 681 C C . ARG A 1 90 ? -10.632 5.393 17.580 1.00 82.50 90 ARG A C 1
ATOM 683 O O . ARG A 1 90 ? -9.773 5.140 16.739 1.00 82.50 90 ARG A O 1
ATOM 690 N N . LEU A 1 91 ? -11.926 5.487 17.271 1.00 82.81 91 LEU A N 1
ATOM 691 C CA . LEU A 1 91 ? -12.440 5.316 15.907 1.00 82.81 91 LEU A CA 1
ATOM 692 C C . LEU A 1 91 ? -12.051 6.486 14.996 1.00 82.81 91 LEU A C 1
ATOM 694 O O . LEU A 1 91 ? -11.712 6.262 13.839 1.00 82.81 91 LEU A O 1
ATOM 698 N N . GLU A 1 92 ? -12.035 7.716 15.505 1.00 85.69 92 GLU A N 1
ATOM 699 C CA . GLU A 1 92 ? -11.562 8.894 14.769 1.00 85.69 92 GLU A CA 1
ATOM 700 C C . GLU A 1 92 ? -10.064 8.808 14.455 1.00 85.69 92 GLU A C 1
ATOM 702 O O . GLU A 1 92 ? -9.662 9.071 13.319 1.00 85.69 92 GLU A O 1
ATOM 707 N N . ALA A 1 93 ? -9.244 8.369 15.416 1.00 82.38 93 ALA A N 1
ATOM 708 C CA . ALA A 1 93 ? -7.821 8.116 15.190 1.00 82.38 93 ALA A CA 1
ATOM 709 C C . ALA A 1 93 ? -7.603 7.039 14.113 1.00 82.38 93 ALA A C 1
ATOM 711 O O . ALA A 1 93 ? -6.785 7.204 13.207 1.00 82.38 93 ALA A O 1
ATOM 712 N N . GLU A 1 94 ? -8.388 5.963 14.158 1.00 81.44 94 GLU A N 1
ATOM 713 C CA . GLU A 1 94 ? -8.354 4.884 13.174 1.00 81.44 94 GLU A CA 1
ATOM 714 C C . GLU A 1 94 ? -8.817 5.348 11.780 1.00 81.44 94 GLU A C 1
ATOM 716 O O . GLU A 1 94 ? -8.201 4.996 10.773 1.00 81.44 94 GLU A O 1
ATOM 721 N N . LEU A 1 95 ? -9.850 6.195 11.699 1.00 84.31 95 LEU A N 1
ATOM 722 C CA . LEU A 1 95 ? -10.294 6.823 10.451 1.00 84.31 95 LEU A CA 1
ATOM 723 C C . LEU A 1 95 ? -9.212 7.720 9.859 1.00 84.31 95 LEU A C 1
ATOM 725 O O . LEU A 1 95 ? -8.953 7.664 8.654 1.00 84.31 95 LEU A O 1
ATOM 729 N N . HIS A 1 96 ? -8.571 8.537 10.693 1.00 82.06 96 HIS A N 1
ATOM 730 C CA . HIS A 1 96 ? -7.480 9.394 10.259 1.00 82.06 96 HIS A CA 1
ATOM 731 C C . HIS A 1 96 ? -6.310 8.556 9.726 1.00 82.06 96 HIS A C 1
ATOM 733 O O . HIS A 1 96 ? -5.886 8.751 8.585 1.00 82.06 96 HIS A O 1
ATOM 739 N N . ALA A 1 97 ? -5.864 7.554 10.488 1.00 78.38 97 ALA A N 1
ATOM 740 C CA . ALA A 1 97 ? -4.794 6.644 10.089 1.00 78.38 97 ALA A CA 1
ATOM 741 C C . ALA A 1 97 ? -5.125 5.891 8.790 1.00 78.38 97 ALA A C 1
ATOM 743 O O . ALA A 1 97 ? -4.292 5.809 7.887 1.00 78.38 97 ALA A O 1
ATOM 744 N N . ALA A 1 98 ? -6.354 5.393 8.638 1.00 78.44 98 ALA A N 1
ATOM 745 C CA . ALA A 1 98 ? -6.777 4.693 7.432 1.00 78.44 98 ALA A CA 1
ATOM 746 C C . ALA A 1 98 ? -6.899 5.627 6.213 1.00 78.44 98 ALA A C 1
ATOM 748 O O . ALA A 1 98 ? -6.589 5.204 5.097 1.00 78.44 98 ALA A O 1
ATOM 749 N N . ARG A 1 99 ? -7.294 6.898 6.391 1.00 83.44 99 ARG A N 1
ATOM 750 C CA . ARG A 1 99 ? -7.304 7.903 5.308 1.00 83.44 99 ARG A CA 1
ATOM 751 C C . ARG A 1 99 ? -5.889 8.243 4.857 1.00 83.44 99 ARG A C 1
ATOM 753 O O . ARG A 1 99 ? -5.628 8.226 3.653 1.00 83.44 99 ARG A O 1
ATOM 760 N N . VAL A 1 100 ? -4.991 8.511 5.804 1.00 82.25 100 VAL A N 1
ATOM 761 C CA . VAL A 1 100 ? -3.574 8.777 5.522 1.00 82.25 100 VAL A CA 1
ATOM 762 C C . VAL A 1 100 ? -2.939 7.565 4.841 1.00 82.25 100 VAL A C 1
ATOM 764 O O . VAL A 1 100 ? -2.323 7.715 3.790 1.00 82.25 100 VAL A O 1
ATOM 767 N N . GLY A 1 101 ? -3.176 6.356 5.356 1.00 76.31 101 GLY A N 1
ATOM 768 C CA . GLY A 1 101 ? -2.690 5.108 4.767 1.00 76.31 101 GLY A CA 1
ATOM 769 C C . GLY A 1 101 ? -3.206 4.873 3.346 1.00 76.31 101 GLY A C 1
ATOM 770 O O . GLY A 1 101 ? -2.426 4.524 2.461 1.00 76.31 101 GLY A O 1
ATOM 771 N N . ARG A 1 102 ? -4.496 5.135 3.085 1.00 80.88 102 ARG A N 1
ATOM 772 C CA . ARG A 1 102 ? -5.086 5.019 1.740 1.00 80.88 102 ARG A CA 1
ATOM 773 C C . ARG A 1 102 ? -4.368 5.908 0.731 1.00 80.88 102 ARG A C 1
ATOM 775 O O . ARG A 1 102 ? -4.026 5.438 -0.352 1.00 80.88 102 ARG A O 1
ATOM 782 N N . TRP A 1 103 ? -4.174 7.181 1.071 1.00 80.88 103 TRP A N 1
ATOM 783 C CA . TRP A 1 103 ? -3.531 8.141 0.177 1.00 80.88 103 TRP A CA 1
ATOM 784 C C . TRP A 1 103 ? -2.035 7.890 0.048 1.00 80.88 103 TRP A C 1
ATOM 786 O O . TRP A 1 103 ? -1.538 7.897 -1.072 1.00 80.88 103 TRP A O 1
ATOM 796 N N . GLY A 1 104 ? -1.343 7.589 1.147 1.00 79.19 104 GLY A N 1
ATOM 797 C CA . GLY A 1 104 ? 0.077 7.248 1.128 1.00 79.19 104 GLY A CA 1
ATOM 798 C C . GLY A 1 104 ? 0.356 6.062 0.206 1.00 79.19 104 GLY A C 1
ATOM 799 O O . GLY A 1 104 ? 1.163 6.172 -0.711 1.00 79.19 104 GLY A O 1
ATOM 800 N N . VAL A 1 105 ? -0.389 4.962 0.358 1.00 81.88 105 VAL A N 1
ATOM 801 C CA . VAL A 1 105 ? -0.215 3.781 -0.502 1.00 81.88 105 VAL A CA 1
ATOM 802 C C . VAL A 1 105 ? -0.581 4.070 -1.957 1.00 81.88 105 VAL A C 1
ATOM 804 O O . VAL A 1 105 ? 0.129 3.623 -2.856 1.00 81.88 105 VAL A O 1
ATOM 807 N N . ALA A 1 106 ? -1.652 4.828 -2.209 1.00 81.50 106 ALA A N 1
ATOM 808 C CA . ALA A 1 106 ? -2.041 5.184 -3.570 1.00 81.50 106 ALA A CA 1
ATOM 809 C C . ALA A 1 106 ? -0.981 6.049 -4.266 1.00 81.50 106 ALA A C 1
ATOM 811 O O . ALA A 1 106 ? -0.576 5.735 -5.382 1.00 81.50 106 ALA A O 1
ATOM 812 N N . VAL A 1 107 ? -0.508 7.106 -3.603 1.00 85.31 107 VAL A N 1
ATOM 813 C CA . VAL A 1 107 ? 0.473 8.049 -4.155 1.00 85.31 107 VAL A CA 1
ATOM 814 C C . VAL A 1 107 ? 1.816 7.364 -4.368 1.00 85.31 107 VAL A C 1
ATOM 816 O O . VAL A 1 107 ? 2.357 7.422 -5.470 1.00 85.31 107 VAL A O 1
ATOM 819 N N . THR A 1 108 ? 2.341 6.670 -3.356 1.00 82.06 108 THR A N 1
ATOM 820 C CA . THR A 1 108 ? 3.627 5.975 -3.472 1.00 82.06 108 THR A CA 1
ATOM 821 C C . THR A 1 108 ? 3.556 4.854 -4.505 1.00 82.06 108 THR A C 1
ATOM 823 O O . THR A 1 108 ? 4.439 4.746 -5.352 1.00 82.06 108 THR A O 1
ATOM 826 N N . GLY A 1 109 ? 2.489 4.051 -4.491 1.00 83.06 109 GLY A N 1
ATOM 827 C CA . GLY A 1 109 ? 2.329 2.944 -5.430 1.00 83.06 109 GLY A CA 1
ATOM 828 C C . GLY A 1 109 ? 2.212 3.410 -6.883 1.00 83.06 109 GLY A C 1
ATOM 829 O O . GLY A 1 109 ? 2.928 2.916 -7.755 1.00 83.06 109 GLY A O 1
ATOM 830 N N . LEU A 1 110 ? 1.365 4.409 -7.151 1.00 87.75 110 LEU A N 1
ATOM 831 C CA . LEU A 1 110 ? 1.225 4.975 -8.495 1.00 87.75 110 LEU A CA 1
ATOM 832 C C . LEU A 1 110 ? 2.486 5.717 -8.944 1.00 87.75 110 LEU A C 1
ATOM 834 O O . LEU A 1 110 ? 2.841 5.627 -10.114 1.00 87.75 110 LEU A O 1
ATOM 838 N N . GLY A 1 111 ? 3.188 6.396 -8.034 1.00 87.81 111 GLY A N 1
ATOM 839 C CA . GLY A 1 111 ? 4.462 7.049 -8.333 1.00 87.81 111 GLY A CA 1
ATOM 840 C C . GLY A 1 111 ? 5.530 6.055 -8.792 1.00 87.81 111 GLY A C 1
ATOM 841 O O . GLY A 1 111 ? 6.179 6.275 -9.812 1.00 87.81 111 GLY A O 1
ATOM 842 N N . ILE A 1 112 ? 5.660 4.918 -8.100 1.00 87.56 112 ILE A N 1
ATOM 843 C CA . ILE A 1 112 ? 6.600 3.856 -8.488 1.00 87.56 112 ILE A CA 1
ATOM 844 C C . ILE A 1 112 ? 6.195 3.235 -9.829 1.00 87.56 112 ILE A C 1
ATOM 846 O O . ILE A 1 112 ? 7.048 3.034 -10.696 1.00 87.56 112 ILE A O 1
ATOM 850 N N . ALA A 1 113 ? 4.903 2.969 -10.037 1.00 87.31 113 ALA A N 1
ATOM 851 C CA . ALA A 1 113 ? 4.412 2.450 -11.310 1.00 87.31 113 ALA A CA 1
ATOM 852 C C . ALA A 1 113 ? 4.682 3.428 -12.469 1.00 87.31 113 ALA A C 1
ATOM 854 O O . ALA A 1 113 ? 5.149 3.008 -13.524 1.00 87.31 113 ALA A O 1
ATOM 855 N N . ALA A 1 114 ? 4.462 4.730 -12.261 1.00 91.00 114 ALA A N 1
ATOM 856 C CA . ALA A 1 114 ? 4.732 5.766 -13.254 1.00 91.00 114 ALA A CA 1
ATOM 857 C C . ALA A 1 114 ? 6.229 5.879 -13.583 1.00 91.00 114 ALA A C 1
ATOM 859 O O . ALA A 1 114 ? 6.591 5.928 -14.756 1.00 91.00 114 ALA A O 1
ATOM 860 N N . ALA A 1 115 ? 7.106 5.848 -12.574 1.00 88.19 115 ALA A N 1
ATOM 861 C CA . ALA A 1 115 ? 8.553 5.839 -12.787 1.00 88.19 115 ALA A CA 1
ATOM 862 C C . ALA A 1 115 ? 9.008 4.587 -13.557 1.00 88.19 115 ALA A C 1
ATOM 864 O O . ALA A 1 115 ? 9.819 4.680 -14.476 1.00 88.19 115 ALA A O 1
ATOM 865 N N . THR A 1 116 ? 8.434 3.424 -13.236 1.00 87.69 116 THR A N 1
ATOM 866 C CA . THR A 1 116 ? 8.711 2.165 -13.945 1.00 87.69 116 THR A CA 1
ATOM 867 C C . THR A 1 116 ? 8.233 2.230 -15.400 1.00 87.69 116 THR A C 1
ATOM 869 O O . THR A 1 116 ? 8.944 1.794 -16.300 1.00 87.69 116 THR A O 1
ATOM 872 N N . ALA A 1 117 ? 7.067 2.832 -15.661 1.00 89.38 117 ALA A N 1
ATOM 873 C CA . ALA A 1 117 ? 6.574 3.056 -17.020 1.00 89.38 117 ALA A CA 1
ATOM 874 C C . ALA A 1 117 ? 7.484 4.010 -17.811 1.00 89.38 117 ALA A C 1
ATOM 876 O O . ALA A 1 117 ? 7.777 3.748 -18.975 1.00 89.38 117 ALA A O 1
ATOM 877 N N . ALA A 1 118 ? 7.974 5.083 -17.184 1.00 89.19 118 ALA A N 1
ATOM 878 C CA . ALA A 1 118 ? 8.933 5.991 -17.808 1.00 89.19 118 ALA A CA 1
ATOM 879 C C . ALA A 1 118 ? 10.244 5.268 -18.161 1.00 89.19 118 ALA A C 1
ATOM 881 O O . ALA A 1 118 ? 10.733 5.406 -19.281 1.00 89.19 118 ALA A O 1
ATOM 882 N N . ALA A 1 119 ? 10.764 4.433 -17.255 1.00 86.00 119 ALA A N 1
ATOM 883 C CA . ALA A 1 119 ? 11.932 3.597 -17.527 1.00 86.00 119 ALA A CA 1
ATOM 884 C C . ALA A 1 119 ? 11.682 2.626 -18.696 1.00 86.00 119 ALA A C 1
ATOM 886 O O . ALA A 1 119 ? 12.545 2.480 -19.555 1.00 86.00 119 ALA A O 1
ATOM 887 N N . ALA A 1 120 ? 10.491 2.022 -18.789 1.00 90.50 120 ALA A N 1
ATOM 888 C CA . ALA A 1 120 ? 10.128 1.162 -19.917 1.00 90.50 120 ALA A CA 1
ATOM 889 C C . ALA A 1 120 ? 10.188 1.901 -21.265 1.00 90.50 120 ALA A C 1
ATOM 891 O O . ALA A 1 120 ? 10.679 1.345 -22.244 1.00 90.50 120 ALA A O 1
ATOM 892 N N . VAL A 1 121 ? 9.729 3.159 -21.312 1.00 91.56 121 VAL A N 1
ATOM 893 C CA . VAL A 1 121 ? 9.791 3.998 -22.522 1.00 91.56 121 VAL A CA 1
ATOM 894 C C . VAL A 1 121 ? 11.236 4.343 -22.884 1.00 91.56 121 VAL A C 1
ATOM 896 O O . VAL A 1 121 ? 11.605 4.223 -24.048 1.00 91.56 121 VAL A O 1
ATOM 899 N N . VAL A 1 122 ? 12.055 4.734 -21.903 1.00 90.00 122 VAL A N 1
ATOM 900 C CA . VAL A 1 122 ? 13.471 5.092 -22.117 1.00 90.00 122 VAL A CA 1
ATOM 901 C C . VAL A 1 122 ? 14.289 3.896 -22.605 1.00 90.00 122 VAL A C 1
ATOM 903 O O . VAL A 1 122 ? 15.122 4.043 -23.494 1.00 90.00 122 VAL A O 1
ATOM 906 N N . LEU A 1 123 ? 14.035 2.710 -22.050 1.00 86.88 123 LEU A N 1
ATOM 907 C CA . LEU A 1 123 ? 14.757 1.484 -22.391 1.00 86.88 123 LEU A CA 1
ATOM 908 C C . LEU A 1 123 ? 14.192 0.759 -23.622 1.00 86.88 123 LEU A C 1
ATOM 910 O O . LEU A 1 123 ? 14.855 -0.122 -24.164 1.00 86.88 123 LEU A O 1
ATOM 914 N N . GLY A 1 124 ? 12.964 1.079 -24.041 1.00 88.25 124 GLY A N 1
ATOM 915 C CA . GLY A 1 124 ? 12.253 0.344 -25.089 1.00 88.25 124 GLY A CA 1
ATOM 916 C C . GLY A 1 124 ? 11.899 -1.101 -24.708 1.00 88.25 124 GLY A C 1
ATOM 917 O O . GLY A 1 124 ? 11.704 -1.927 -25.597 1.00 88.25 124 GLY A O 1
ATOM 918 N N . ASP A 1 125 ? 11.828 -1.423 -23.409 1.00 88.44 125 ASP A N 1
ATOM 919 C CA . ASP A 1 125 ? 11.578 -2.783 -22.913 1.00 88.44 125 ASP A CA 1
ATOM 920 C C . ASP A 1 125 ? 10.088 -2.989 -22.551 1.00 88.44 125 ASP A C 1
ATOM 922 O O . ASP A 1 125 ? 9.607 -2.461 -21.536 1.00 88.44 125 ASP A O 1
ATOM 926 N N . PRO A 1 126 ? 9.330 -3.788 -23.330 1.00 88.75 126 PRO A N 1
ATOM 927 C CA . PRO A 1 126 ? 7.915 -4.038 -23.063 1.00 88.75 126 PRO A CA 1
ATOM 928 C C . PRO A 1 126 ? 7.673 -4.848 -21.780 1.00 88.75 126 PRO A C 1
ATOM 930 O O . PRO A 1 126 ? 6.595 -4.743 -21.192 1.00 88.75 126 PRO A O 1
ATOM 933 N N . VAL A 1 127 ? 8.649 -5.631 -21.307 1.00 88.88 127 VAL A N 1
ATOM 934 C CA . VAL A 1 127 ? 8.529 -6.417 -20.069 1.00 88.88 127 VAL A CA 1
ATOM 935 C C . VAL A 1 127 ? 8.509 -5.492 -18.850 1.00 88.88 127 VAL A C 1
ATOM 937 O O . VAL A 1 127 ? 7.711 -5.694 -17.932 1.00 88.88 127 VAL A O 1
ATOM 940 N N . VAL A 1 128 ? 9.311 -4.422 -18.862 1.00 85.56 128 VAL A N 1
ATOM 941 C CA . VAL A 1 128 ? 9.271 -3.372 -17.827 1.00 85.56 128 VAL A CA 1
ATOM 942 C C . VAL A 1 128 ? 7.931 -2.623 -17.871 1.00 85.56 128 VAL A C 1
ATOM 944 O O . VAL A 1 128 ? 7.361 -2.300 -16.827 1.00 85.56 128 VAL A O 1
ATOM 947 N N . GLY A 1 129 ? 7.359 -2.434 -19.064 1.00 83.00 129 GLY A N 1
ATOM 948 C CA . GLY A 1 129 ? 6.009 -1.884 -19.233 1.00 83.00 129 GLY A CA 1
ATOM 949 C C . GLY A 1 129 ? 4.915 -2.761 -18.606 1.00 83.00 129 GLY A C 1
ATOM 950 O O . GLY A 1 129 ? 4.032 -2.252 -17.912 1.00 83.00 129 GLY A O 1
ATOM 951 N N . LEU A 1 130 ? 4.998 -4.086 -18.776 1.00 88.69 130 LEU A N 1
ATOM 952 C CA . LEU A 1 130 ? 4.091 -5.036 -18.118 1.00 88.69 130 LEU A CA 1
ATOM 953 C C . LEU A 1 130 ? 4.233 -5.003 -16.592 1.00 88.69 130 LEU A C 1
ATOM 955 O O . LEU A 1 130 ? 3.224 -5.040 -15.885 1.00 88.69 130 LEU A O 1
ATOM 959 N N . LEU A 1 131 ? 5.462 -4.885 -16.077 1.00 84.56 131 LEU A N 1
ATOM 960 C CA . LEU A 1 131 ? 5.706 -4.713 -14.645 1.00 84.56 131 LEU A CA 1
ATOM 961 C C . LEU A 1 131 ? 5.032 -3.438 -14.121 1.00 84.56 131 LEU A C 1
ATOM 963 O O . LEU A 1 131 ? 4.332 -3.495 -13.111 1.00 84.56 131 LEU A O 1
ATOM 967 N N . ALA A 1 132 ? 5.182 -2.310 -14.820 1.00 86.44 132 ALA A N 1
ATOM 968 C CA . ALA A 1 132 ? 4.541 -1.051 -14.446 1.00 86.44 132 ALA A CA 1
ATOM 969 C C . ALA A 1 132 ? 3.008 -1.177 -14.384 1.00 86.44 132 ALA A C 1
ATOM 971 O O . ALA A 1 132 ? 2.387 -0.739 -13.412 1.00 86.44 132 ALA A O 1
ATOM 972 N N . ALA A 1 133 ? 2.398 -1.833 -15.376 1.00 87.62 133 ALA A N 1
ATOM 973 C CA . ALA A 1 133 ? 0.960 -2.100 -15.393 1.00 87.62 133 ALA A CA 1
ATOM 974 C C . ALA A 1 133 ? 0.525 -3.013 -14.232 1.00 87.62 133 ALA A C 1
ATOM 976 O O . ALA A 1 133 ? -0.485 -2.745 -13.576 1.00 87.62 133 ALA A O 1
ATOM 977 N N . GLY A 1 134 ? 1.303 -4.060 -13.938 1.00 85.50 134 GLY A N 1
ATOM 978 C CA . GLY A 1 134 ? 1.069 -4.956 -12.806 1.00 85.50 134 GLY A CA 1
ATOM 979 C C . GLY A 1 134 ? 1.130 -4.231 -11.459 1.00 85.50 134 GLY A C 1
ATOM 980 O O . GLY A 1 134 ? 0.234 -4.401 -10.630 1.00 85.50 134 GLY A O 1
ATOM 981 N N . LEU A 1 135 ? 2.132 -3.367 -11.264 1.00 84.19 135 LEU A N 1
ATOM 982 C CA . LEU A 1 135 ? 2.254 -2.523 -10.074 1.00 84.19 135 LEU A CA 1
ATOM 983 C C . LEU A 1 135 ? 1.039 -1.595 -9.946 1.00 84.19 135 LEU A C 1
ATOM 985 O O . LEU A 1 135 ? 0.350 -1.639 -8.928 1.00 84.19 135 LEU A O 1
ATOM 989 N N . ALA A 1 136 ? 0.699 -0.842 -10.998 1.00 85.69 136 ALA A N 1
ATOM 990 C CA . ALA A 1 136 ? -0.459 0.053 -10.999 1.00 85.69 136 ALA A CA 1
ATOM 991 C C . ALA A 1 136 ? -1.770 -0.680 -10.659 1.00 85.69 136 ALA A C 1
ATOM 993 O O . ALA A 1 136 ? -2.537 -0.224 -9.808 1.00 85.69 136 ALA A O 1
ATOM 994 N N . GLY A 1 137 ? -2.009 -1.846 -11.269 1.00 83.62 137 GLY A N 1
ATOM 995 C CA . GLY A 1 137 ? -3.174 -2.680 -10.974 1.00 83.62 137 GLY A CA 1
ATOM 996 C C . GLY A 1 137 ? -3.199 -3.162 -9.523 1.00 83.62 137 GLY A C 1
ATOM 997 O O . GLY A 1 137 ? -4.258 -3.193 -8.891 1.00 83.62 137 GLY A O 1
ATOM 998 N N . PHE A 1 138 ? -2.033 -3.474 -8.955 1.00 82.75 138 PHE A N 1
ATOM 999 C CA . PHE A 1 138 ? -1.941 -3.936 -7.578 1.00 82.75 138 PHE A CA 1
ATOM 1000 C C . PHE A 1 138 ? -2.321 -2.853 -6.560 1.00 82.75 138 PHE A C 1
ATOM 1002 O O . PHE A 1 138 ? -2.909 -3.199 -5.539 1.00 82.75 138 PHE A O 1
ATOM 1009 N N . VAL A 1 139 ? -2.087 -1.559 -6.833 1.00 83.06 139 VAL A N 1
ATOM 1010 C CA . VAL A 1 139 ? -2.479 -0.439 -5.940 1.00 83.06 139 VAL A CA 1
ATOM 1011 C C . VAL A 1 139 ? -3.965 -0.493 -5.558 1.00 83.06 139 VAL A C 1
ATOM 1013 O O . VAL A 1 139 ? -4.350 -0.117 -4.448 1.00 83.06 139 VAL A O 1
ATOM 1016 N N . VAL A 1 140 ? -4.817 -1.022 -6.440 1.00 82.69 140 VAL A N 1
ATOM 1017 C CA . VAL A 1 140 ? -6.262 -1.138 -6.202 1.00 82.69 140 VAL A CA 1
ATOM 1018 C C . VAL A 1 140 ? -6.575 -2.023 -4.989 1.00 82.69 140 VAL A C 1
ATOM 1020 O O . VAL A 1 140 ? -7.538 -1.751 -4.271 1.00 82.69 140 VAL A O 1
ATOM 1023 N N . VAL A 1 141 ? -5.779 -3.063 -4.728 1.00 82.38 141 VAL A N 1
ATOM 1024 C CA . VAL A 1 141 ? -6.004 -4.020 -3.631 1.00 82.38 141 VAL A CA 1
ATOM 1025 C C . VAL A 1 141 ? -5.909 -3.352 -2.250 1.00 82.38 141 VAL A C 1
ATOM 1027 O O . VAL A 1 141 ? -6.910 -3.380 -1.523 1.00 82.38 141 VAL A O 1
ATOM 1030 N N . PRO A 1 142 ? -4.783 -2.719 -1.859 1.00 75.25 142 PRO A N 1
ATOM 1031 C CA . PRO A 1 142 ? -4.691 -2.037 -0.577 1.00 75.25 142 PRO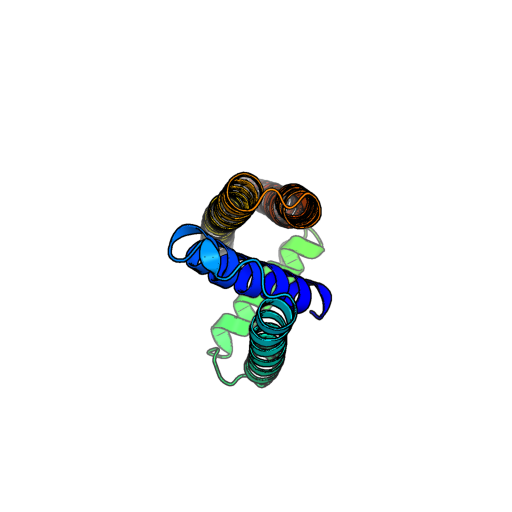 A CA 1
ATOM 1032 C C . PRO A 1 142 ? -5.641 -0.840 -0.498 1.00 75.25 142 PRO A C 1
ATOM 1034 O O . PRO A 1 142 ? -6.262 -0.648 0.544 1.00 75.25 142 PRO A O 1
ATOM 1037 N N . VAL A 1 143 ? -5.858 -0.087 -1.586 1.00 80.81 143 VAL A N 1
ATOM 1038 C CA . VAL A 1 143 ? -6.833 1.021 -1.591 1.00 80.81 143 VAL A CA 1
ATOM 1039 C C . VAL A 1 143 ? -8.244 0.517 -1.285 1.00 80.81 143 VAL A C 1
ATOM 1041 O O . VAL A 1 143 ? -8.936 1.100 -0.451 1.00 80.81 143 VAL A O 1
ATOM 1044 N N . ARG A 1 144 ? -8.675 -0.597 -1.891 1.00 85.19 144 ARG A N 1
ATOM 1045 C CA . ARG A 1 144 ? -9.966 -1.226 -1.573 1.00 85.19 144 ARG A CA 1
ATOM 1046 C C . ARG A 1 144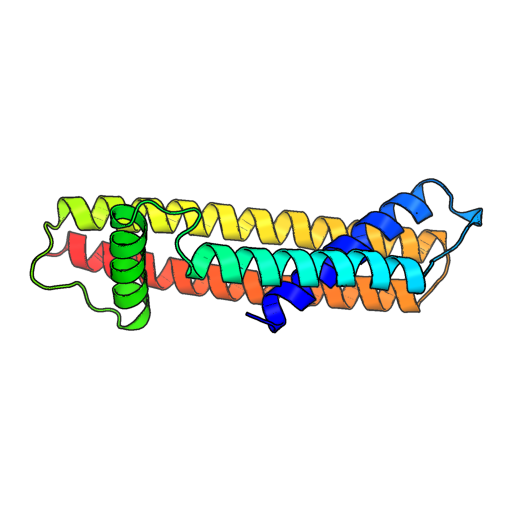 ? -10.037 -1.705 -0.133 1.00 85.19 144 ARG A C 1
ATOM 1048 O O . ARG A 1 144 ? -11.083 -1.558 0.498 1.00 85.19 144 ARG A O 1
ATOM 1055 N N . TRP A 1 145 ? -8.953 -2.275 0.381 1.00 83.62 145 TRP A N 1
ATOM 1056 C CA . TRP A 1 145 ? -8.888 -2.706 1.771 1.00 83.62 145 TRP A CA 1
ATOM 1057 C C . TRP A 1 145 ? -9.043 -1.523 2.741 1.00 83.62 145 TRP A C 1
ATOM 1059 O O . TRP A 1 145 ? -9.915 -1.575 3.609 1.00 83.62 145 TRP A O 1
ATOM 1069 N N . PHE A 1 146 ? -8.302 -0.426 2.539 1.00 80.12 146 PHE A N 1
ATOM 1070 C CA . PHE A 1 146 ? -8.436 0.791 3.347 1.00 80.12 146 PHE A CA 1
ATOM 1071 C C . PHE A 1 146 ? -9.835 1.402 3.238 1.00 80.12 146 PHE A C 1
ATOM 1073 O O . PHE A 1 146 ? -10.420 1.763 4.253 1.00 80.12 146 PHE A O 1
ATOM 1080 N N . SER A 1 147 ? -10.418 1.459 2.038 1.00 83.50 147 SER A N 1
ATOM 1081 C CA . SER A 1 147 ? -11.781 1.971 1.844 1.00 83.50 147 SER A CA 1
ATOM 1082 C C . SER A 1 147 ? -12.835 1.141 2.584 1.00 83.50 147 SER A C 1
ATOM 1084 O O . SER A 1 147 ? -13.733 1.709 3.197 1.00 83.50 147 SER A O 1
ATOM 1086 N N . ARG A 1 148 ? -12.716 -0.196 2.596 1.00 86.69 148 ARG A N 1
ATOM 1087 C CA . ARG A 1 148 ? -13.607 -1.061 3.395 1.00 86.69 148 ARG A CA 1
ATOM 1088 C C . ARG A 1 148 ? -13.437 -0.826 4.893 1.00 86.69 148 ARG A C 1
ATOM 1090 O O . ARG A 1 148 ? -14.424 -0.820 5.620 1.00 86.69 148 ARG A O 1
ATOM 1097 N N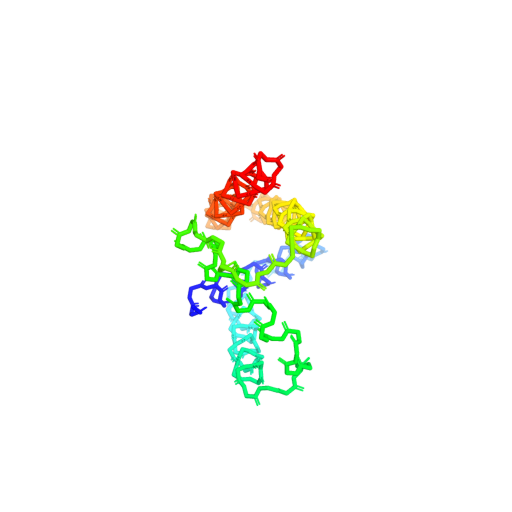 . ARG A 1 149 ? -12.196 -0.644 5.351 1.00 82.00 149 ARG A N 1
ATOM 1098 C CA . ARG A 1 149 ? -11.888 -0.365 6.759 1.00 82.00 149 ARG A CA 1
ATOM 1099 C C . ARG A 1 149 ? -12.462 0.984 7.204 1.00 82.00 149 ARG A C 1
ATOM 1101 O O . ARG A 1 149 ? -13.066 1.043 8.267 1.00 82.00 149 ARG A O 1
ATOM 1108 N N . LEU A 1 150 ? -12.357 2.013 6.359 1.00 86.50 150 LEU A N 1
ATOM 1109 C CA . LEU A 1 150 ? -12.972 3.327 6.574 1.00 86.50 150 LEU A CA 1
ATOM 1110 C C . LEU A 1 150 ? -14.493 3.236 6.700 1.00 86.50 150 LEU A C 1
ATOM 1112 O O . LEU A 1 150 ? -15.037 3.713 7.687 1.00 86.50 150 LEU A O 1
ATOM 1116 N N . ALA A 1 151 ? -15.160 2.562 5.759 1.00 87.12 151 ALA A N 1
ATOM 1117 C CA . ALA A 1 151 ? -16.617 2.423 5.781 1.00 87.12 151 ALA A CA 1
ATOM 1118 C C . ALA A 1 151 ? -17.120 1.745 7.070 1.00 87.12 151 ALA A C 1
ATOM 1120 O O . ALA A 1 151 ? -18.091 2.192 7.670 1.00 87.12 151 ALA A O 1
ATOM 1121 N N . ARG A 1 152 ? -16.423 0.701 7.538 1.00 84.62 152 ARG A N 1
ATOM 1122 C CA . ARG A 1 152 ? -16.765 0.018 8.798 1.00 84.62 152 ARG A CA 1
ATOM 1123 C C . ARG A 1 152 ? -16.524 0.885 10.030 1.00 84.62 152 ARG A C 1
ATOM 1125 O O . ARG A 1 152 ? -17.313 0.843 10.966 1.00 84.62 152 ARG A O 1
ATOM 1132 N N . ALA A 1 153 ? -15.438 1.653 10.045 1.00 84.62 153 ALA A N 1
ATOM 1133 C CA . ALA A 1 153 ? -15.149 2.567 11.143 1.00 84.62 153 ALA A CA 1
ATOM 1134 C C . ALA A 1 153 ? -16.166 3.724 11.201 1.00 84.62 153 ALA A C 1
ATOM 1136 O O . ALA A 1 153 ? -16.613 4.072 12.290 1.00 84.62 153 ALA A O 1
ATOM 1137 N N . GLU A 1 154 ? -16.588 4.263 10.050 1.00 87.75 154 GLU A N 1
ATOM 1138 C CA . GLU A 1 154 ? -17.656 5.272 9.947 1.00 87.75 154 GLU A CA 1
ATOM 1139 C C . GLU A 1 154 ? -19.002 4.718 10.442 1.00 87.75 154 GLU A C 1
ATOM 1141 O O . GLU A 1 154 ? -19.691 5.378 11.220 1.00 87.75 154 GLU A O 1
ATOM 1146 N N . GLU A 1 155 ? -19.349 3.482 10.070 1.00 87.44 155 GLU A N 1
ATOM 1147 C CA . GLU A 1 155 ? -20.570 2.815 10.538 1.00 87.44 155 GLU A CA 1
ATOM 1148 C C . GLU A 1 155 ? -20.575 2.608 12.062 1.00 87.44 155 GLU A C 1
ATOM 1150 O O . GLU A 1 155 ? -21.571 2.896 12.728 1.00 87.44 155 GLU A O 1
ATOM 1155 N N . LEU A 1 156 ? -19.459 2.148 12.636 1.00 83.94 156 LEU A N 1
ATOM 1156 C CA . LEU A 1 156 ? -19.328 1.995 14.086 1.00 83.94 156 LEU A CA 1
ATOM 1157 C C . LEU A 1 156 ? -19.407 3.342 14.807 1.00 83.94 156 LEU A C 1
ATOM 1159 O O . LEU A 1 156 ? -20.081 3.442 15.830 1.00 83.94 156 LEU A O 1
ATOM 1163 N N . LEU A 1 157 ? -18.769 4.382 14.265 1.00 85.31 157 LEU A N 1
ATOM 1164 C CA . LEU A 1 157 ? -18.797 5.721 14.850 1.00 85.31 157 LEU A CA 1
ATOM 1165 C C . LEU A 1 157 ? -20.224 6.288 14.885 1.00 85.31 157 LEU A C 1
ATOM 1167 O O . LEU A 1 157 ? -20.626 6.862 15.896 1.00 85.31 157 LEU A O 1
ATOM 1171 N N . ALA A 1 158 ? -21.009 6.067 13.826 1.00 86.12 158 ALA A N 1
ATOM 1172 C CA . ALA A 1 158 ? -22.412 6.475 13.775 1.00 86.12 158 ALA A CA 1
ATOM 1173 C C . ALA A 1 158 ? -23.248 5.817 14.890 1.00 86.12 158 ALA A C 1
ATOM 1175 O O . ALA A 1 158 ? -24.050 6.495 15.530 1.00 86.12 158 ALA A O 1
ATOM 1176 N N . ARG A 1 159 ? -23.004 4.532 15.190 1.00 83.62 159 ARG A N 1
ATOM 1177 C CA . ARG A 1 159 ? -23.691 3.801 16.274 1.00 83.62 159 ARG A CA 1
ATOM 1178 C C . ARG A 1 159 ? -23.319 4.311 17.671 1.00 83.62 159 ARG A C 1
ATOM 1180 O O . ARG A 1 159 ? -24.178 4.357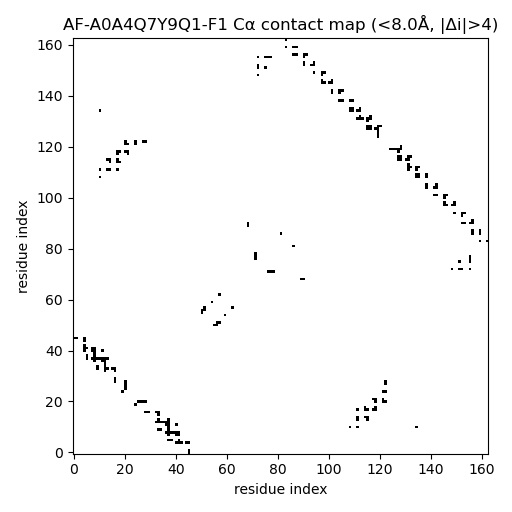 18.545 1.00 83.62 159 ARG A O 1
ATOM 1187 N N . VAL A 1 160 ? -22.070 4.746 17.876 1.00 82.25 160 VAL A N 1
ATOM 1188 C CA . VAL A 1 160 ? -21.625 5.404 19.126 1.00 82.25 160 VAL A CA 1
ATOM 1189 C C . VAL A 1 160 ? -22.218 6.816 19.270 1.00 82.25 160 VAL A C 1
ATOM 1191 O O . VAL A 1 160 ? -22.286 7.362 20.369 1.00 82.25 160 VAL A O 1
ATOM 1194 N N . GLY A 1 161 ? -22.606 7.460 18.167 1.00 67.19 161 GLY A N 1
ATOM 1195 C CA . GLY A 1 161 ? -23.287 8.760 18.176 1.00 67.19 161 GLY A CA 1
ATOM 1196 C C . GLY A 1 161 ? -24.776 8.680 18.526 1.00 67.19 161 GLY A C 1
ATOM 1197 O O . GLY A 1 161 ? -25.324 9.655 19.029 1.00 67.19 161 GLY A O 1
ATOM 1198 N N . SER A 1 162 ? -25.418 7.537 18.263 1.00 65.50 162 SER A N 1
ATOM 1199 C CA . SER A 1 162 ? -26.846 7.295 18.520 1.00 65.50 162 SER A CA 1
ATOM 1200 C C . SER A 1 162 ? -27.167 6.667 19.882 1.00 65.50 162 SER A C 1
ATOM 1202 O O . SER A 1 162 ? -28.344 6.571 20.224 1.00 65.50 162 SER A O 1
ATOM 1204 N N . ALA A 1 163 ? -26.147 6.193 20.605 1.00 57.06 163 ALA A N 1
ATOM 1205 C CA . ALA A 1 163 ? -26.243 5.627 21.952 1.00 57.06 163 ALA A CA 1
ATOM 1206 C C . ALA A 1 163 ? -25.895 6.684 23.008 1.00 57.06 163 ALA A C 1
ATOM 1208 O O . ALA A 1 163 ? -26.561 6.682 24.065 1.00 57.06 163 ALA A O 1
#

Secondary structure (DSSP, 8-state):
-HHHHHHHHHHHHHHHHHHHHHH-GGG---HHHHHHHHHHHHHHHHHHHHHHHTTSSS-HHHHHHHHHHHHHHHHS---TT--HHHHHHHHHHHHHHHHHHHHHHHHHHHHHHHHHHHHHHHHT-HHHHHHHHHHHHHHHHHHHHHHHHHHHHHHHHHHHHH-

pLDDT: mean 79.56, std 8.42, range [44.62, 91.56]

Nearest PDB structures (foldseek):
  6lg2-assembly1_A  TM=5.445E-01  e=3.306E+00  Corynebacterium glutamicum ATCC 13032
  5sv0-assembly1_B  TM=2.422E-01  e=9.962E+00  Escherichia coli DH1

Mean predicted aligned error: 8.27 Å

Sequence (163 aa):
MGAIALTGASYVGAWQQAVRSLLEPEQGWNWPLVLLYGGGYAVAMVLFFIAERAGWFEDEDEAAARAIVRRALATGELPPDGSPAAWRARLEAELHAARVGRWGVAVTGLGIAAATAAAAVVLGDPVVGLLAAGLAGFVVVPVRWFSRRLARAEELLARVGSA

Solvent-accessible surface area (backbone atoms only — not comparable to full-atom values): 8552 Å² total; per-residue (Å²): 109,70,70,59,29,54,48,54,8,53,52,53,9,45,37,58,48,18,55,44,29,67,76,44,55,92,75,51,88,58,64,71,56,28,50,49,50,9,50,52,44,23,52,51,46,52,52,47,54,52,40,52,74,70,51,75,78,55,61,70,69,60,53,51,53,51,51,52,52,52,48,25,65,71,71,74,47,80,71,92,88,60,60,58,68,63,50,46,56,53,40,51,51,48,42,52,51,36,52,52,50,32,51,50,50,44,51,54,40,45,49,40,17,50,44,23,36,51,27,14,64,77,66,71,37,68,69,44,36,51,49,16,52,52,45,44,60,50,38,51,56,60,39,51,51,32,52,53,51,38,54,47,41,53,53,51,46,52,55,56,72,76,108

Foldseek 3Di:
DQVVLLLVLLLQLLQVQLVCCVVPVVVPGDPVSSCVSSVVSSVVVVVVVVCVVVVVPDDPVVVVLVVQVVVCLVVVDHDPPDDLVVLLVSLVVLLVVLVCVLVVLLVSQLVSLVSLCVSCVSNVPVVSVVSSVVSNVVSVVSNVVSVSSNVSSVSSNVVSVVD

Organism: NCBI:txid138336

Radius of gyration: 19.98 Å; Cα contacts (8 Å, |Δi|>4): 148; chains: 1; bounding box: 50×23×54 Å